Protein AF-A0A7Y8S2R8-F1 (afdb_monomer_lite)

pLDDT: mean 88.42, std 13.0, range [38.94, 98.0]

Structure (mmCIF, N/CA/C/O backbone):
data_AF-A0A7Y8S2R8-F1
#
_entry.id   AF-A0A7Y8S2R8-F1
#
loop_
_atom_site.group_PDB
_atom_site.id
_atom_site.type_symbol
_atom_site.label_atom_id
_atom_site.label_alt_id
_atom_site.label_comp_id
_atom_site.label_asym_id
_atom_site.label_entity_id
_atom_site.label_seq_id
_atom_site.pdbx_PDB_ins_code
_atom_site.Cartn_x
_atom_site.Cartn_y
_atom_site.Cartn_z
_atom_site.occupancy
_atom_site.B_iso_or_equiv
_atom_site.auth_seq_id
_atom_site.auth_comp_id
_atom_site.auth_asym_id
_atom_site.auth_atom_id
_atom_site.pdbx_PDB_model_num
ATOM 1 N N . MET A 1 1 ? -12.225 8.011 11.260 1.00 66.75 1 MET A N 1
ATOM 2 C CA . MET A 1 1 ? -11.948 6.804 10.451 1.00 66.75 1 MET A CA 1
ATOM 3 C C . MET A 1 1 ? -10.565 6.330 10.856 1.00 66.75 1 MET A C 1
ATOM 5 O O . MET A 1 1 ? -9.680 7.172 10.887 1.00 66.75 1 MET A O 1
ATOM 9 N N . ARG A 1 2 ? -10.398 5.069 11.268 1.00 85.31 2 ARG A N 1
ATOM 10 C CA . ARG A 1 2 ? -9.107 4.542 11.750 1.00 85.31 2 ARG A CA 1
ATOM 11 C C . ARG A 1 2 ? -8.546 3.586 10.704 1.00 85.31 2 ARG A C 1
ATOM 13 O O . ARG A 1 2 ? -9.266 2.682 10.278 1.00 85.31 2 ARG A O 1
ATOM 20 N N . ILE A 1 3 ? -7.299 3.792 10.299 1.00 91.69 3 ILE A N 1
ATOM 21 C CA . ILE A 1 3 ? -6.555 2.827 9.488 1.00 91.69 3 ILE A CA 1
ATOM 22 C C . ILE A 1 3 ? -5.890 1.855 10.464 1.00 91.69 3 ILE A C 1
ATOM 24 O O . ILE A 1 3 ? -5.321 2.274 11.467 1.00 91.69 3 ILE A O 1
ATOM 28 N N . LEU A 1 4 ? -6.065 0.561 10.225 1.00 94.50 4 LEU A N 1
ATOM 29 C CA . LEU A 1 4 ? -5.544 -0.513 11.067 1.00 94.50 4 LEU A CA 1
ATOM 30 C C . LEU A 1 4 ? -4.191 -1.001 10.552 1.00 94.50 4 LEU A C 1
ATOM 32 O O . LEU A 1 4 ? -3.294 -1.275 11.339 1.00 94.50 4 LEU A O 1
ATOM 36 N N . ALA A 1 5 ? -4.051 -1.095 9.233 1.00 96.50 5 ALA A N 1
ATOM 37 C CA . ALA A 1 5 ? -2.820 -1.512 8.585 1.00 96.50 5 ALA A CA 1
ATOM 38 C C . ALA A 1 5 ? -2.778 -1.019 7.138 1.00 96.50 5 ALA A C 1
ATOM 40 O O . ALA A 1 5 ? -3.822 -0.714 6.546 1.00 96.50 5 ALA A O 1
ATOM 41 N N . ALA A 1 6 ? -1.579 -0.988 6.567 1.00 97.62 6 ALA A N 1
ATOM 42 C CA . ALA A 1 6 ? -1.377 -0.780 5.146 1.00 97.62 6 ALA A CA 1
ATOM 43 C C . ALA A 1 6 ? -0.353 -1.769 4.581 1.00 97.62 6 ALA A C 1
ATOM 45 O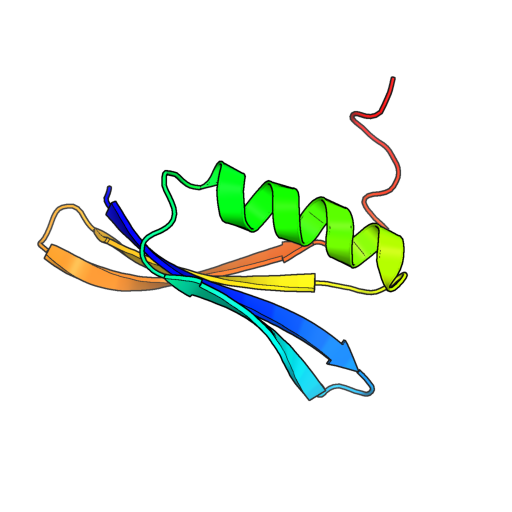 O . ALA A 1 6 ? 0.698 -1.994 5.174 1.00 97.62 6 ALA A O 1
ATOM 46 N N . ASP A 1 7 ? -0.638 -2.315 3.405 1.00 97.81 7 ASP A N 1
ATOM 47 C CA . ASP A 1 7 ? 0.285 -3.153 2.644 1.00 97.81 7 ASP A CA 1
ATOM 48 C C . ASP A 1 7 ? 0.635 -2.447 1.338 1.00 97.81 7 ASP A C 1
ATOM 50 O O . ASP A 1 7 ? -0.251 -1.960 0.630 1.00 97.81 7 ASP A O 1
ATOM 54 N N . LEU A 1 8 ? 1.917 -2.401 1.002 1.00 98.00 8 LEU A N 1
ATOM 55 C CA . LEU A 1 8 ? 2.420 -1.797 -0.221 1.00 98.00 8 LEU A CA 1
ATOM 56 C C . LEU A 1 8 ? 2.942 -2.902 -1.130 1.00 98.00 8 LEU A C 1
ATOM 58 O O . LEU A 1 8 ? 3.837 -3.655 -0.751 1.00 98.00 8 LEU A O 1
ATOM 62 N N . PHE A 1 9 ? 2.406 -2.978 -2.341 1.00 97.31 9 PHE A N 1
ATOM 63 C CA . PHE A 1 9 ? 2.758 -3.972 -3.346 1.00 97.31 9 PHE A CA 1
ATOM 64 C C . PHE A 1 9 ? 3.375 -3.309 -4.572 1.00 97.31 9 PHE A C 1
ATOM 66 O O . PHE A 1 9 ? 2.959 -2.220 -4.964 1.00 97.31 9 PHE A O 1
ATOM 73 N N . ILE A 1 10 ? 4.312 -3.991 -5.218 1.00 95.56 10 ILE A N 1
ATOM 74 C CA . ILE A 1 10 ? 4.779 -3.668 -6.567 1.00 95.56 10 ILE A CA 1
ATOM 75 C C . ILE A 1 10 ? 4.137 -4.620 -7.572 1.00 95.56 10 ILE A C 1
ATOM 77 O O . ILE A 1 10 ? 3.965 -5.802 -7.275 1.00 95.56 10 ILE A O 1
ATOM 81 N N . GLN A 1 11 ? 3.792 -4.113 -8.756 1.00 87.12 11 GLN A N 1
ATOM 82 C CA . GLN A 1 11 ? 3.400 -4.968 -9.874 1.00 87.12 11 GLN A CA 1
ATOM 83 C C . GLN A 1 11 ? 4.647 -5.417 -10.654 1.0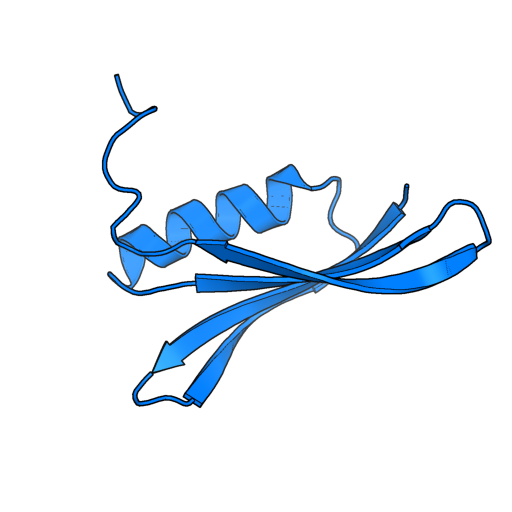0 87.12 11 GLN A C 1
ATOM 85 O O . GLN A 1 11 ? 5.353 -4.586 -11.231 1.00 87.12 11 GLN A O 1
ATOM 90 N N . GLU A 1 12 ? 4.902 -6.724 -10.681 1.00 86.56 12 GLU A N 1
ATOM 91 C CA . GLU A 1 12 ? 5.960 -7.380 -11.458 1.00 86.56 12 GLU A CA 1
ATOM 92 C C . GLU A 1 12 ? 5.312 -8.485 -12.312 1.00 86.56 12 GLU A C 1
ATOM 94 O O . GLU A 1 12 ? 4.744 -9.416 -11.759 1.00 86.56 12 GLU A O 1
ATOM 99 N N . ASN A 1 13 ? 5.396 -8.406 -13.649 1.00 80.75 13 ASN A N 1
ATOM 100 C CA . ASN A 1 13 ? 4.890 -9.441 -14.576 1.00 80.75 13 ASN A CA 1
ATOM 101 C C . ASN A 1 13 ? 3.461 -9.945 -14.257 1.00 80.75 13 ASN A C 1
ATOM 103 O O . ASN A 1 13 ? 3.245 -11.144 -14.127 1.00 80.75 13 ASN A O 1
ATOM 107 N N . ASP A 1 14 ? 2.506 -9.020 -14.118 1.00 81.06 14 ASP A N 1
ATOM 108 C CA . ASP A 1 14 ? 1.098 -9.252 -13.735 1.00 81.06 14 ASP A CA 1
ATOM 109 C C . ASP A 1 14 ? 0.838 -9.702 -12.283 1.00 81.06 14 ASP A C 1
ATOM 111 O O . ASP A 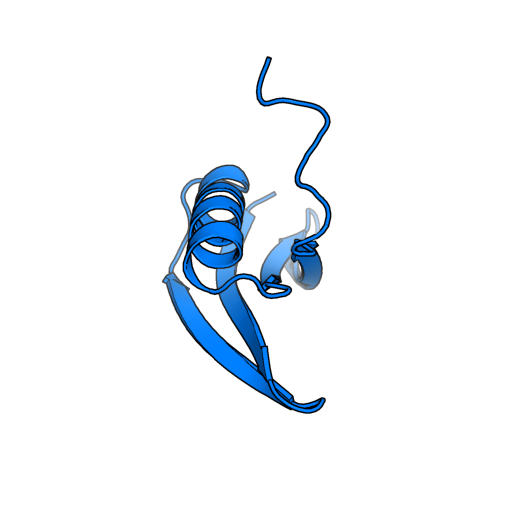1 14 ? -0.304 -9.617 -11.828 1.00 81.06 14 ASP A O 1
ATOM 115 N N . ASP A 1 15 ? 1.875 -10.037 -11.514 1.00 88.56 15 ASP A N 1
ATOM 116 C CA . ASP A 1 15 ? 1.763 -10.386 -10.098 1.00 88.56 15 ASP A CA 1
ATOM 117 C C . ASP A 1 15 ? 1.975 -9.173 -9.175 1.00 88.56 15 ASP A C 1
ATOM 119 O O . ASP A 1 15 ? 2.779 -8.274 -9.442 1.00 88.56 15 ASP A O 1
ATOM 123 N N . LEU A 1 16 ? 1.261 -9.158 -8.042 1.00 91.19 16 LEU A N 1
ATOM 124 C CA . LEU A 1 16 ? 1.497 -8.209 -6.951 1.00 91.19 16 LEU A CA 1
ATOM 125 C C . LEU A 1 16 ? 2.429 -8.825 -5.910 1.00 91.19 16 LEU A C 1
ATOM 127 O O . LEU A 1 16 ? 2.073 -9.780 -5.217 1.00 91.19 16 LEU A O 1
ATOM 131 N N . LYS A 1 17 ? 3.604 -8.226 -5.748 1.00 95.69 17 LYS A N 1
ATOM 132 C CA . LYS A 1 17 ? 4.597 -8.627 -4.753 1.00 95.69 17 LYS A CA 1
ATOM 133 C C . LYS A 1 17 ? 4.612 -7.640 -3.597 1.00 95.69 17 LYS A C 1
ATOM 135 O O . LYS A 1 17 ? 4.753 -6.438 -3.809 1.00 95.69 17 LYS A O 1
ATOM 140 N N . LEU A 1 18 ? 4.476 -8.142 -2.371 1.00 96.00 18 LEU A N 1
ATOM 141 C CA . LEU A 1 18 ? 4.531 -7.313 -1.166 1.00 96.00 18 LEU A CA 1
ATOM 142 C C . LEU A 1 18 ? 5.936 -6.714 -1.006 1.00 96.00 18 LEU A C 1
ATOM 144 O O . LEU A 1 18 ? 6.926 -7.444 -0.999 1.00 96.00 18 LEU A O 1
ATOM 148 N N . LEU A 1 19 ? 6.006 -5.393 -0.870 1.00 96.00 19 LEU A N 1
ATOM 149 C CA . LEU A 1 19 ? 7.230 -4.654 -0.567 1.00 96.00 19 LEU A CA 1
ATOM 150 C C . LEU A 1 19 ? 7.329 -4.313 0.914 1.00 96.00 19 LEU A C 1
ATOM 152 O O . LEU A 1 19 ? 8.389 -4.474 1.513 1.00 96.00 19 LEU A O 1
ATOM 156 N N . GLU A 1 20 ? 6.245 -3.796 1.486 1.00 96.06 20 GLU A N 1
ATOM 157 C CA . GLU A 1 20 ? 6.269 -3.213 2.822 1.00 96.06 20 GLU A CA 1
ATOM 158 C C . GLU A 1 20 ? 4.908 -3.364 3.499 1.00 96.06 20 GLU A C 1
ATOM 160 O O . GLU A 1 20 ? 3.865 -3.288 2.849 1.00 96.06 20 GLU A O 1
ATOM 165 N N . PHE A 1 21 ? 4.938 -3.575 4.810 1.00 97.12 21 PHE A N 1
ATOM 166 C CA . PHE A 1 21 ? 3.768 -3.595 5.675 1.00 97.12 21 PHE A CA 1
ATOM 167 C C . PHE A 1 21 ? 3.931 -2.512 6.736 1.00 97.12 21 PHE A C 1
ATOM 169 O O . PHE A 1 21 ? 4.986 -2.418 7.363 1.00 97.12 21 PHE A O 1
ATOM 176 N N . ILE A 1 22 ? 2.888 -1.714 6.933 1.00 96.56 22 ILE A N 1
ATOM 177 C CA . ILE A 1 22 ? 2.838 -0.658 7.939 1.00 96.56 22 ILE A CA 1
ATOM 178 C C . ILE A 1 22 ? 1.723 -1.014 8.917 1.00 96.56 22 ILE A C 1
ATOM 180 O O . ILE A 1 22 ? 0.536 -0.978 8.577 1.00 96.56 22 ILE A O 1
ATOM 184 N N . GLU A 1 23 ? 2.126 -1.378 10.129 1.00 95.62 23 GLU A N 1
ATOM 185 C CA . GLU A 1 23 ? 1.221 -1.632 11.244 1.00 95.62 23 GLU A CA 1
ATOM 186 C C . GLU A 1 23 ? 0.764 -0.303 11.849 1.00 95.62 23 GLU A C 1
ATOM 188 O O . GLU A 1 23 ? 1.592 0.565 12.113 1.00 95.62 23 GLU A O 1
ATOM 193 N N . GLU A 1 24 ? -0.548 -0.143 12.047 1.00 93.94 24 GLU A N 1
ATOM 194 C CA . GLU A 1 24 ? -1.156 1.039 12.674 1.00 93.94 24 GLU A CA 1
ATOM 195 C C . GLU A 1 24 ? -0.608 2.390 12.165 1.00 93.94 24 GLU A C 1
ATOM 197 O O . GLU A 1 24 ? -0.092 3.189 12.953 1.00 93.94 24 GLU A O 1
ATOM 202 N N . PRO A 1 25 ? -0.727 2.683 10.854 1.00 94.06 25 PRO A N 1
ATOM 203 C CA . PRO A 1 25 ? -0.243 3.944 10.308 1.00 94.06 25 PRO A CA 1
ATOM 204 C C . PRO A 1 25 ? -0.915 5.136 11.000 1.00 94.06 25 PRO A C 1
ATOM 206 O O . PRO A 1 25 ? -2.119 5.122 11.283 1.00 94.06 25 PRO A O 1
ATOM 209 N N . LYS A 1 26 ? -0.133 6.192 11.237 1.00 92.50 26 LYS A N 1
ATOM 210 C CA . LYS A 1 26 ? -0.554 7.414 11.941 1.00 92.50 26 LYS A CA 1
ATOM 211 C C . LYS A 1 26 ? -1.768 8.054 11.280 1.00 92.50 26 LYS A C 1
ATOM 213 O O . LYS A 1 26 ? -2.701 8.485 11.956 1.00 92.50 26 LYS A O 1
ATOM 218 N N . ASP A 1 27 ? -1.734 8.123 9.956 1.00 91.94 27 ASP A N 1
ATOM 219 C CA . ASP A 1 27 ? -2.805 8.614 9.105 1.00 91.94 27 ASP A CA 1
ATOM 220 C C . ASP A 1 27 ? -2.683 8.016 7.692 1.00 91.94 27 ASP A C 1
ATOM 222 O O . ASP A 1 27 ? -1.889 7.110 7.440 1.00 91.94 27 ASP A O 1
ATOM 226 N N . ILE A 1 28 ? -3.505 8.499 6.759 1.00 91.75 28 ILE A N 1
ATOM 227 C CA . ILE A 1 28 ? -3.481 8.042 5.364 1.00 91.75 28 ILE A CA 1
ATOM 228 C C . ILE A 1 28 ? -2.244 8.527 4.594 1.00 91.75 28 ILE A C 1
ATOM 230 O O . ILE A 1 28 ? -1.901 7.949 3.565 1.00 91.75 28 ILE A O 1
ATOM 234 N N . ASN A 1 29 ? -1.580 9.584 5.061 1.00 94.00 29 ASN A N 1
ATOM 235 C CA . ASN A 1 29 ? -0.435 10.163 4.375 1.00 94.00 29 ASN A CA 1
ATOM 236 C C . ASN A 1 29 ? 0.799 9.285 4.547 1.00 94.00 29 ASN A C 1
ATOM 238 O O . ASN A 1 29 ? 1.523 9.109 3.581 1.00 94.00 29 ASN A O 1
ATOM 242 N N . GLU A 1 30 ? 1.000 8.655 5.706 1.00 95.19 30 GLU A N 1
ATOM 243 C CA . GLU A 1 30 ? 2.142 7.758 5.933 1.00 95.19 30 GLU A CA 1
ATOM 244 C C . GLU A 1 30 ? 2.295 6.653 4.858 1.00 95.19 30 GLU A C 1
ATOM 246 O O . GLU A 1 30 ? 3.338 6.610 4.195 1.00 95.19 30 GLU A O 1
ATOM 251 N N . PRO A 1 31 ? 1.286 5.798 4.584 1.00 96.25 31 PRO A N 1
ATOM 252 C CA . PRO A 1 31 ? 1.392 4.802 3.518 1.00 96.25 31 PRO A CA 1
ATOM 253 C C . PRO A 1 31 ? 1.431 5.427 2.116 1.00 96.25 31 PRO A C 1
ATOM 255 O O . PRO A 1 31 ? 2.092 4.889 1.225 1.00 96.25 31 PRO A O 1
ATOM 258 N N . ASN A 1 32 ? 0.768 6.568 1.904 1.00 94.62 32 ASN A N 1
ATOM 259 C CA . ASN A 1 32 ? 0.764 7.248 0.609 1.00 94.62 32 ASN A CA 1
ATOM 260 C C . ASN A 1 32 ? 2.142 7.833 0.269 1.00 94.62 32 ASN A C 1
ATOM 262 O O . ASN A 1 32 ? 2.652 7.596 -0.824 1.00 94.62 32 ASN A O 1
ATOM 266 N N . ASP A 1 33 ? 2.769 8.554 1.196 1.00 94.50 33 ASP A N 1
ATOM 267 C CA . ASP A 1 33 ? 4.107 9.131 1.054 1.00 94.50 33 ASP A CA 1
ATOM 268 C C . ASP A 1 33 ? 5.139 8.031 0.823 1.00 94.50 33 ASP A C 1
ATOM 270 O O . ASP A 1 33 ? 6.012 8.146 -0.046 1.00 94.50 33 ASP A O 1
ATOM 274 N N . ARG A 1 34 ? 4.994 6.908 1.536 1.00 95.50 34 ARG A N 1
ATOM 275 C CA . ARG A 1 34 ? 5.849 5.745 1.329 1.00 95.50 34 ARG A CA 1
ATOM 276 C C . ARG A 1 34 ? 5.682 5.156 -0.071 1.00 95.50 34 ARG A C 1
ATOM 278 O O . ARG A 1 34 ? 6.678 4.931 -0.760 1.00 95.50 34 ARG A O 1
ATOM 285 N N . ALA A 1 35 ? 4.449 4.997 -0.549 1.00 95.00 35 ALA A N 1
ATOM 286 C CA . ALA A 1 35 ? 4.175 4.563 -1.918 1.00 95.00 35 ALA A CA 1
ATOM 287 C C . ALA A 1 35 ? 4.713 5.552 -2.970 1.00 95.00 35 ALA A C 1
ATOM 289 O O . ALA A 1 35 ? 5.249 5.132 -3.998 1.00 95.00 35 ALA A O 1
ATOM 290 N N . TYR A 1 36 ? 4.649 6.861 -2.700 1.00 91.44 36 TYR A N 1
ATOM 291 C CA . TYR A 1 36 ? 5.242 7.909 -3.536 1.00 91.44 36 TYR A CA 1
ATOM 292 C C . TYR A 1 36 ? 6.768 7.804 -3.641 1.00 91.44 36 TYR A C 1
ATOM 294 O O . TYR A 1 36 ? 7.321 8.064 -4.712 1.00 91.44 36 TYR A O 1
ATOM 302 N N . GLN A 1 37 ? 7.456 7.425 -2.566 1.00 92.38 37 GLN A N 1
ATOM 303 C CA . GLN A 1 37 ? 8.901 7.189 -2.593 1.00 92.38 37 GLN A CA 1
ATOM 304 C C . GLN A 1 37 ? 9.235 5.893 -3.340 1.00 92.38 37 GLN A C 1
ATOM 306 O O . GLN A 1 37 ? 10.087 5.892 -4.231 1.00 92.38 37 GLN A O 1
ATOM 311 N N . LEU A 1 38 ? 8.530 4.801 -3.029 1.00 93.00 38 LEU A N 1
ATOM 312 C CA . LEU A 1 38 ? 8.771 3.488 -3.630 1.00 93.00 38 LEU A CA 1
ATOM 313 C C . LEU A 1 38 ? 8.504 3.497 -5.139 1.00 93.00 38 LEU A C 1
ATOM 315 O O . LEU A 1 38 ? 9.323 2.988 -5.899 1.00 93.00 38 LEU A O 1
ATOM 319 N N . ARG A 1 39 ? 7.438 4.152 -5.617 1.00 89.56 39 ARG A N 1
ATOM 320 C CA . ARG A 1 39 ? 7.165 4.230 -7.066 1.00 89.56 39 ARG A CA 1
ATOM 321 C C . ARG A 1 39 ? 8.296 4.917 -7.836 1.00 89.56 39 ARG A C 1
ATOM 323 O O . ARG A 1 39 ? 8.565 4.540 -8.974 1.00 89.56 39 ARG A O 1
ATOM 330 N N . LYS A 1 40 ? 8.947 5.926 -7.231 1.00 86.94 40 LYS A N 1
ATOM 331 C CA . LYS A 1 40 ? 10.103 6.628 -7.814 1.00 86.94 40 LYS A CA 1
ATOM 332 C C . LYS A 1 40 ? 11.336 5.718 -7.797 1.00 86.94 40 LYS A C 1
ATOM 334 O O . LYS A 1 40 ? 12.020 5.629 -8.806 1.00 86.94 40 LYS A O 1
ATOM 339 N N . ALA A 1 41 ? 11.580 5.015 -6.690 1.00 90.62 41 ALA A N 1
ATOM 340 C CA . ALA A 1 41 ? 12.730 4.122 -6.539 1.00 90.62 41 ALA A CA 1
ATOM 341 C C . ALA A 1 41 ? 12.684 2.901 -7.475 1.00 90.62 41 ALA A C 1
ATOM 343 O O . ALA A 1 41 ? 13.702 2.529 -8.049 1.00 90.62 41 ALA A O 1
ATOM 344 N N . TYR A 1 42 ? 11.506 2.296 -7.643 1.00 90.44 42 TYR A N 1
ATOM 345 C CA . TYR A 1 42 ? 11.323 1.079 -8.439 1.00 90.44 42 TYR A CA 1
ATOM 346 C C . TYR A 1 42 ? 10.872 1.338 -9.882 1.00 90.44 42 TYR A C 1
ATOM 348 O O . TYR A 1 42 ? 10.725 0.393 -10.652 1.00 90.44 42 TYR A O 1
ATOM 356 N N . CYS A 1 43 ? 10.614 2.595 -10.257 1.00 89.44 43 CYS A N 1
ATOM 357 C CA . CYS A 1 43 ? 10.073 2.975 -11.566 1.00 89.44 43 CYS A CA 1
ATOM 358 C C . CYS A 1 43 ? 8.830 2.162 -11.991 1.00 89.44 43 CYS A C 1
ATOM 360 O O . CYS A 1 43 ? 8.636 1.874 -13.172 1.00 89.44 43 CYS A O 1
ATOM 362 N N . SER A 1 44 ? 7.984 1.787 -11.029 1.00 90.50 44 SER A N 1
ATOM 363 C CA . SER A 1 44 ? 6.853 0.876 -11.237 1.00 90.50 44 SER A CA 1
ATOM 364 C C . SER A 1 44 ? 5.571 1.395 -10.580 1.00 90.50 44 SER A C 1
ATOM 366 O O . SER A 1 44 ? 5.574 2.390 -9.850 1.00 90.50 44 SER A O 1
ATOM 368 N N . LEU A 1 45 ? 4.448 0.744 -10.885 1.00 92.31 45 LEU A N 1
ATOM 369 C CA . LEU A 1 45 ? 3.198 0.919 -10.155 1.00 92.31 45 LEU A CA 1
ATOM 370 C C . LEU A 1 45 ? 3.360 0.363 -8.739 1.00 92.31 45 LEU A C 1
ATOM 372 O O . LEU A 1 45 ? 3.744 -0.793 -8.566 1.00 92.31 45 LEU A O 1
ATOM 376 N N . ILE A 1 46 ? 2.984 1.174 -7.752 1.00 95.69 46 ILE A N 1
ATOM 377 C CA . ILE A 1 46 ? 2.784 0.718 -6.379 1.00 95.69 46 ILE A CA 1
ATOM 378 C C . ILE A 1 46 ? 1.285 0.653 -6.095 1.00 95.69 46 ILE A C 1
ATOM 380 O O . ILE A 1 46 ? 0.552 1.596 -6.391 1.00 95.69 46 ILE A O 1
ATOM 384 N N . VAL A 1 47 ? 0.821 -0.451 -5.524 1.00 96.12 47 VAL A N 1
ATOM 385 C CA . VAL A 1 47 ? -0.559 -0.623 -5.060 1.00 96.12 47 VAL A CA 1
ATOM 386 C C . VAL A 1 47 ? -0.546 -0.621 -3.542 1.00 96.12 47 VAL A C 1
ATOM 388 O O . VAL A 1 47 ? 0.189 -1.386 -2.930 1.00 96.12 47 VAL A O 1
ATOM 391 N N . VAL A 1 48 ? -1.355 0.233 -2.930 1.00 96.94 48 VAL A N 1
ATOM 392 C CA . VAL A 1 48 ? -1.516 0.309 -1.479 1.00 96.94 48 VAL A CA 1
ATOM 393 C C . VAL A 1 48 ? -2.857 -0.302 -1.114 1.00 96.94 48 VAL A C 1
ATOM 395 O O . VAL A 1 48 ? -3.894 0.174 -1.577 1.00 96.94 48 VAL A O 1
ATOM 398 N N . ARG A 1 49 ? -2.853 -1.335 -0.272 1.00 96.81 49 ARG A N 1
ATOM 399 C CA . ARG A 1 49 ? -4.055 -1.837 0.397 1.00 96.81 49 ARG A CA 1
ATOM 400 C C . ARG A 1 49 ? -4.138 -1.198 1.772 1.00 96.81 49 ARG A C 1
ATOM 402 O O . ARG A 1 49 ? -3.260 -1.415 2.594 1.00 96.81 49 ARG A O 1
ATOM 409 N N . LEU A 1 50 ? -5.204 -0.458 2.035 1.00 96.56 50 LEU A N 1
ATOM 410 C CA . LEU A 1 50 ? -5.531 0.069 3.353 1.00 96.56 50 LEU A CA 1
ATOM 411 C C . LEU A 1 50 ? -6.586 -0.823 3.998 1.00 96.56 50 LEU A C 1
ATOM 413 O O . LEU A 1 50 ? -7.674 -1.012 3.448 1.00 96.56 50 LEU A O 1
ATOM 417 N N . LEU A 1 51 ? -6.279 -1.333 5.186 1.00 95.88 51 LEU A N 1
ATOM 418 C CA . LEU A 1 51 ? -7.254 -1.978 6.048 1.00 95.88 51 LEU A CA 1
ATOM 419 C C . LEU A 1 51 ? -7.837 -0.912 6.975 1.00 95.88 51 LEU A C 1
ATOM 421 O O . LEU A 1 51 ? -7.153 -0.421 7.871 1.00 95.88 51 LEU A O 1
ATOM 425 N N . ARG A 1 52 ? -9.093 -0.520 6.760 1.00 92.38 52 ARG A N 1
ATOM 426 C CA . ARG A 1 52 ? -9.736 0.580 7.496 1.00 92.38 52 ARG A CA 1
ATOM 427 C C . ARG A 1 52 ? -10.972 0.115 8.247 1.00 92.38 52 ARG A C 1
ATOM 429 O O . ARG A 1 52 ? -11.730 -0.717 7.760 1.00 92.38 52 ARG A O 1
ATOM 436 N N . MET A 1 53 ? -11.202 0.700 9.418 1.00 92.50 53 MET A N 1
ATOM 437 C CA . MET A 1 53 ? -12.455 0.551 10.151 1.00 92.50 53 MET A CA 1
ATOM 438 C C . MET A 1 53 ? -13.364 1.745 9.850 1.00 92.50 53 MET A C 1
ATOM 440 O O . MET A 1 53 ? -12.999 2.905 10.090 1.00 92.50 53 MET A O 1
ATOM 444 N N . ASN A 1 54 ? -14.545 1.461 9.302 1.00 88.44 54 ASN A N 1
ATOM 445 C CA . ASN A 1 54 ? -15.540 2.478 8.988 1.00 88.44 54 ASN A CA 1
ATOM 446 C C . ASN A 1 54 ? -16.265 2.977 10.259 1.00 88.44 54 ASN A C 1
ATOM 448 O O . ASN A 1 54 ? -16.017 2.508 11.371 1.00 88.44 54 ASN A 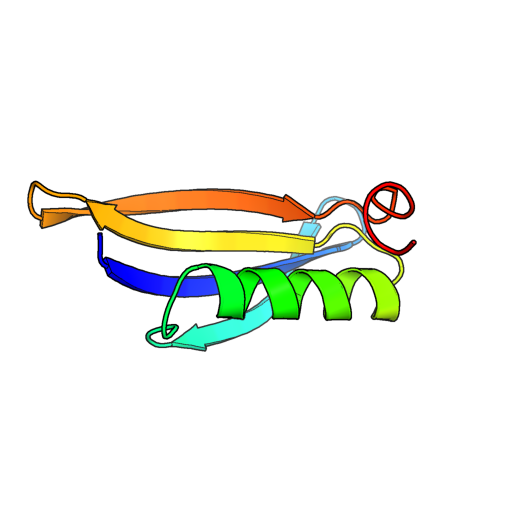O 1
ATOM 452 N N . GLN A 1 55 ? -17.168 3.951 10.107 1.00 87.75 55 GLN A N 1
ATOM 453 C CA . GLN A 1 55 ? -17.899 4.553 11.236 1.00 87.75 55 GLN A CA 1
ATOM 454 C C . GLN A 1 55 ? -18.842 3.571 11.957 1.00 87.75 55 GLN A C 1
ATOM 456 O O . GLN A 1 55 ? -19.223 3.819 13.096 1.00 87.75 55 GLN A O 1
ATOM 461 N N . HIS A 1 56 ? -19.182 2.448 11.322 1.00 88.69 56 HIS A N 1
ATOM 462 C CA . HIS A 1 56 ? -20.018 1.386 11.884 1.00 88.69 56 HIS A CA 1
ATOM 463 C C . HIS A 1 56 ? -19.196 0.256 12.529 1.00 88.69 56 HI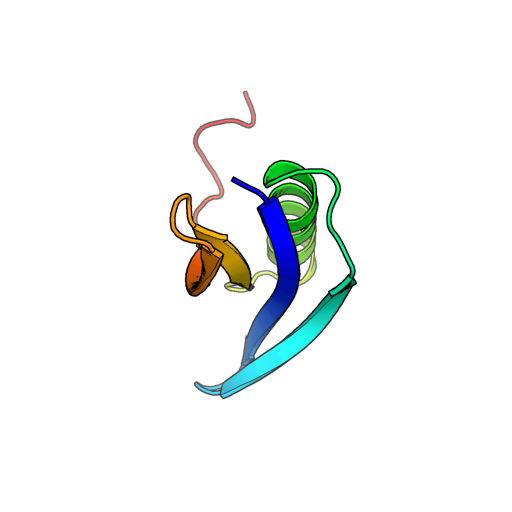S A C 1
ATOM 465 O O . HIS A 1 56 ? -19.755 -0.779 12.880 1.00 88.69 56 HIS A O 1
ATOM 471 N N . GLY A 1 57 ? -17.873 0.419 12.657 1.00 87.75 57 GLY A N 1
ATOM 472 C CA . GLY A 1 57 ? -16.987 -0.595 13.234 1.00 87.75 57 GLY A CA 1
ATOM 473 C C . GLY A 1 57 ? -16.674 -1.768 12.300 1.00 87.75 57 GLY A C 1
ATOM 474 O O . GLY A 1 57 ? -16.048 -2.737 12.723 1.00 87.75 57 GLY A O 1
ATOM 475 N N . LYS A 1 58 ? -17.083 -1.707 11.027 1.00 91.62 58 LYS A N 1
ATOM 476 C CA . LYS A 1 58 ? -16.786 -2.752 10.044 1.00 91.62 58 LYS A CA 1
ATOM 477 C C . LYS A 1 58 ? -15.416 -2.511 9.415 1.00 91.62 58 LYS A C 1
ATOM 479 O O . LYS A 1 58 ? -15.083 -1.381 9.052 1.00 91.62 58 LYS A O 1
ATOM 484 N N . VAL A 1 59 ? -14.649 -3.589 9.275 1.00 93.06 59 VAL A N 1
ATOM 485 C CA . VAL A 1 59 ? -13.343 -3.588 8.610 1.00 93.06 59 VAL A CA 1
ATOM 486 C C . VAL A 1 59 ? -13.527 -3.752 7.103 1.00 93.06 59 VAL A C 1
ATOM 488 O O . VAL A 1 59 ? -14.251 -4.640 6.649 1.00 93.06 59 VAL A O 1
ATOM 491 N N . GLU A 1 60 ? -12.872 -2.894 6.331 1.00 94.81 60 GLU A N 1
ATOM 492 C CA . GLU A 1 60 ? -12.938 -2.864 4.873 1.00 94.81 60 GLU A CA 1
ATOM 493 C C . GLU A 1 60 ? -11.544 -2.698 4.267 1.00 94.81 60 GLU A C 1
ATOM 495 O O . GLU A 1 60 ? -10.678 -2.033 4.838 1.00 94.81 60 GLU A O 1
ATOM 500 N N . ASN A 1 61 ? -11.358 -3.292 3.088 1.00 94.25 61 ASN A N 1
ATOM 501 C CA . ASN A 1 61 ? -10.178 -3.073 2.263 1.00 94.25 61 ASN A CA 1
ATOM 502 C C . ASN A 1 61 ? -10.440 -1.929 1.284 1.00 94.25 61 ASN A C 1
ATOM 504 O O . ASN A 1 61 ? -11.467 -1.905 0.604 1.00 94.25 61 ASN A O 1
ATOM 508 N N . GLU A 1 62 ? -9.483 -1.023 1.174 1.00 94.31 62 GLU A N 1
ATOM 509 C CA . GLU A 1 62 ? -9.427 0.017 0.155 1.00 94.31 62 GLU A CA 1
ATOM 510 C C . GLU A 1 62 ? -8.114 -0.111 -0.613 1.00 94.31 62 GLU A C 1
ATOM 512 O O . GLU A 1 62 ? -7.067 -0.327 -0.011 1.00 94.31 62 GLU A O 1
ATOM 517 N N . PHE A 1 63 ? -8.165 0.011 -1.939 1.00 94.44 63 PHE A N 1
ATOM 518 C CA . PHE A 1 63 ? -6.987 -0.105 -2.794 1.00 94.44 63 PHE A CA 1
ATOM 519 C C . PHE A 1 63 ? -6.720 1.222 -3.494 1.00 94.44 63 PHE A C 1
ATOM 521 O O . PHE A 1 63 ? -7.564 1.722 -4.240 1.00 94.44 63 PHE A O 1
ATOM 528 N N . VAL A 1 64 ? -5.529 1.770 -3.283 1.00 94.00 64 VAL A N 1
ATOM 529 C CA . VAL A 1 64 ? -5.063 3.009 -3.908 1.00 94.00 64 VAL A CA 1
ATOM 530 C C . VAL A 1 64 ? -3.887 2.678 -4.816 1.00 94.00 64 VAL A C 1
ATOM 532 O O . VAL A 1 64 ? -2.974 1.952 -4.434 1.00 94.00 64 VAL A O 1
ATOM 535 N N . HIS A 1 65 ? -3.911 3.196 -6.038 1.00 94.19 65 HIS A N 1
ATOM 536 C CA . HIS A 1 65 ? -2.917 2.878 -7.058 1.00 94.19 65 HIS A CA 1
ATOM 537 C C . HIS A 1 65 ? -2.031 4.093 -7.301 1.00 94.19 65 HIS A C 1
ATOM 539 O O . HIS A 1 65 ? -2.539 5.166 -7.604 1.00 94.19 65 HIS A O 1
ATOM 545 N N . PHE A 1 66 ? -0.717 3.908 -7.221 1.00 92.19 66 PHE A N 1
ATOM 546 C CA . PHE A 1 66 ? 0.308 4.928 -7.429 1.00 92.19 66 PHE A CA 1
ATOM 547 C C . PHE A 1 66 ? 1.123 4.593 -8.683 1.00 92.19 66 PHE A C 1
ATOM 549 O O . PHE A 1 66 ? 2.231 4.054 -8.585 1.00 92.19 66 PHE A O 1
ATOM 556 N N . PRO A 1 67 ? 0.587 4.844 -9.891 1.00 89.81 67 PRO A N 1
ATOM 557 C CA . PRO A 1 67 ? 1.278 4.522 -11.130 1.00 89.81 67 PRO A CA 1
ATOM 558 C C . PRO A 1 67 ? 2.569 5.329 -11.266 1.00 89.81 67 PRO A C 1
ATOM 560 O O . PRO A 1 67 ? 2.629 6.520 -10.942 1.00 89.81 67 PRO A O 1
ATOM 563 N N . PHE A 1 68 ? 3.590 4.704 -11.856 1.00 83.25 68 PHE A N 1
ATOM 564 C CA . PHE A 1 68 ? 4.848 5.377 -12.185 1.00 83.25 68 PHE A CA 1
ATOM 565 C C . PHE A 1 68 ? 4.605 6.688 -12.952 1.00 83.25 68 PHE A C 1
ATOM 567 O O . PHE A 1 68 ? 5.174 7.726 -12.619 1.00 83.25 68 PHE A O 1
ATOM 574 N N . ARG A 1 69 ? 3.655 6.680 -13.900 1.00 79.62 69 ARG A N 1
ATOM 575 C CA . ARG A 1 69 ? 3.303 7.828 -14.756 1.00 79.62 69 ARG A CA 1
ATOM 576 C C . ARG A 1 69 ? 2.737 9.049 -14.026 1.00 79.62 69 ARG A C 1
ATOM 578 O O . ARG A 1 69 ? 2.620 10.094 -14.660 1.00 79.62 69 ARG A O 1
ATOM 585 N N . TRP A 1 70 ? 2.435 8.992 -12.726 1.00 73.12 70 TRP A N 1
ATOM 586 C CA . TRP A 1 70 ? 2.110 10.181 -11.914 1.00 73.12 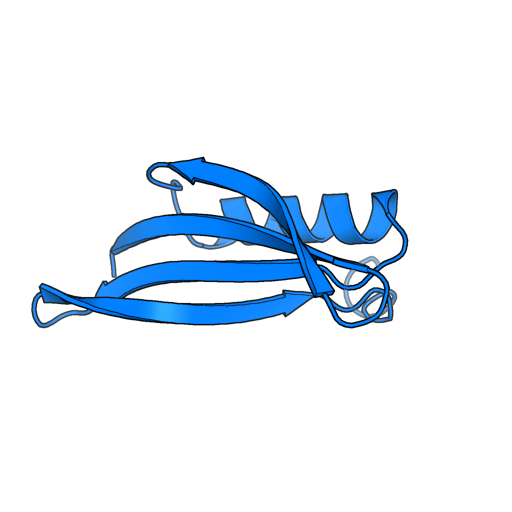70 TRP A CA 1
ATOM 587 C C . TRP A 1 70 ? 3.326 11.105 -11.695 1.00 73.12 70 TRP A C 1
ATOM 589 O O . TRP A 1 70 ? 3.546 11.633 -10.609 1.00 73.12 70 TRP A O 1
ATOM 599 N N . HIS A 1 71 ? 4.182 11.263 -12.702 1.00 58.47 71 HIS A N 1
ATOM 600 C CA . HIS A 1 71 ? 5.389 12.077 -12.637 1.00 58.47 71 HIS A CA 1
ATOM 601 C C . HIS A 1 71 ? 5.108 13.585 -12.605 1.00 58.47 71 HIS A C 1
ATOM 603 O O . HIS A 1 71 ? 5.985 14.316 -12.183 1.00 58.47 71 HIS A O 1
ATOM 609 N N . ASN A 1 72 ? 3.921 14.077 -12.982 1.00 52.12 72 ASN A N 1
ATOM 610 C CA . ASN A 1 72 ? 3.758 15.514 -13.235 1.00 52.12 72 ASN A CA 1
ATOM 611 C C . ASN A 1 72 ? 2.383 16.071 -12.863 1.00 52.12 72 ASN A C 1
ATOM 613 O O . ASN A 1 72 ? 1.559 16.183 -13.762 1.00 52.12 72 ASN A O 1
ATOM 617 N N . LYS A 1 73 ? 2.159 16.495 -11.607 1.00 48.09 73 LYS A N 1
ATOM 618 C CA . LYS A 1 73 ? 1.302 17.674 -11.305 1.00 48.09 73 LYS A CA 1
ATOM 619 C C . LYS A 1 73 ? 1.583 18.396 -9.969 1.00 48.09 73 LYS A C 1
ATOM 621 O O . LYS A 1 73 ? 0.952 19.422 -9.758 1.00 48.09 73 LYS A O 1
ATOM 626 N N . LEU A 1 74 ? 2.487 17.934 -9.092 1.00 46.72 74 LEU A N 1
ATOM 627 C CA . LEU A 1 74 ? 2.706 18.577 -7.774 1.00 46.72 74 LEU A CA 1
ATOM 628 C C . LEU A 1 74 ? 4.180 18.695 -7.317 1.00 46.72 74 LEU A C 1
ATOM 630 O O . LEU A 1 74 ? 4.417 18.973 -6.152 1.00 46.72 74 LEU A O 1
ATOM 634 N N . ASP A 1 75 ? 5.157 18.524 -8.214 1.00 46.19 75 ASP A N 1
ATOM 635 C CA . ASP A 1 75 ? 6.583 18.828 -7.946 1.00 46.19 75 ASP A CA 1
ATOM 636 C C . ASP A 1 75 ? 7.004 20.142 -8.677 1.00 46.19 75 ASP A C 1
ATOM 638 O O . ASP A 1 75 ? 8.018 20.174 -9.374 1.00 46.19 75 ASP A O 1
ATOM 642 N N . ILE A 1 76 ? 6.193 21.215 -8.579 1.00 38.94 76 ILE A N 1
ATOM 643 C CA . ILE A 1 76 ? 6.556 22.617 -8.916 1.00 38.94 76 ILE A CA 1
ATOM 644 C C . ILE A 1 76 ? 6.037 23.538 -7.813 1.00 38.94 76 ILE A C 1
ATOM 646 O O . ILE A 1 76 ? 4.831 23.416 -7.497 1.00 38.94 76 ILE A O 1
#

Foldseek 3Di:
DFWQKKWKWFDDPNDTDTDDIGGRDPDPVVVVVVQVVVCQVVVTKIKMWTFDQDPVRDTDIDIDIDGSVVPDDPPD

Sequence (76 aa):
MRILAADLFIQENDDLKLLEFIEEPKDINEPNDRAYQLRKAYCSLIVVRLLRMNQHGKVENEFVHFPFRWHNKLDI

Radius of gyration: 12.97 Å; chains: 1; bounding box: 33×33×28 Å

Secondary structure (DSSP, 8-state):
-EEEEEEEEEEETTEEEEEEEEES-SSSHHHHHHHHHHHHHHTS-EEEEEEEE-TTS-EEEEEEEE-TT--SSS--